Protein AF-T1A3Q5-F1 (afdb_monomer)

InterPro domains:
  IPR002491 ABC transporter periplasmic binding domain [PF01497] (3-92)
  IPR051030 Vitamin B12-binding component of ABC transporter [PTHR42860] (6-91)

Nearest PDB structures (foldseek):
  2q8q-assembly1_A  TM=8.414E-01  e=1.003E-02  Staphylococcus aureus subsp. aureus N315
  4m7o-assembly1_A  TM=8.044E-01  e=1.436E-01  Staphylococcus epidermidis ATCC 12228
  5y8b-assembly1_A  TM=8.088E-01  e=9.117E-02  Roseiflexus sp. RS-1
  2rg7-assembly1_C  TM=8.050E-01  e=7.763E-01  Shigella dysenteriae
  6mfl-assembly1_A  TM=6.585E-01  e=4.929E-01  Acinetobacter baumannii

Foldseek 3Di:
DPPDDDDDDDDQAPVSVLVVLQVVCVVVVNNVVSPVVSVVVVVVLVVLQVVLVPDPDAAADWAFPDDVVTDTQGRHSVVSSVSNRHDDPCPPD

Mean predicted aligned error: 3.49 Å

Radius of gyration: 16.8 Å; Cα contacts (8 Å, |Δi|>4): 91; chains: 1; bounding box: 37×27×52 Å

pLDDT: mean 95.26, std 4.85, range [68.31, 98.81]

Secondary structure (DSSP, 8-state):
------------SHHHHHHHHHHHHHHTT-HHHHHHHHHHHHHHHHHHHHHHHT-S---EE--EEETTTTEE--HHHHHHHHHTT-EES-TT-

Structure (mmCIF, N/CA/C/O backbone):
data_AF-T1A3Q5-F1
#
_entry.id   AF-T1A3Q5-F1
#
loop_
_atom_site.group_PDB
_atom_site.id
_atom_site.type_symbol
_atom_site.label_atom_id
_atom_site.label_alt_id
_atom_site.label_comp_id
_atom_site.label_asym_id
_atom_site.label_entity_id
_atom_site.label_seq_id
_atom_site.pdbx_PDB_ins_code
_atom_site.Cartn_x
_atom_site.Cartn_y
_atom_site.Cartn_z
_atom_site.occupancy
_atom_site.B_iso_or_equiv
_atom_site.auth_seq_id
_atom_site.auth_comp_id
_atom_site.auth_asym_id
_atom_site.auth_atom_id
_atom_site.pdbx_PDB_model_num
ATOM 1 N N . ARG A 1 1 ? 1.236 18.380 27.857 1.00 68.31 1 ARG A N 1
ATOM 2 C CA . ARG A 1 1 ? 0.536 17.158 27.376 1.00 68.31 1 ARG A CA 1
ATOM 3 C C . ARG A 1 1 ? -0.908 17.224 27.870 1.00 68.31 1 ARG A C 1
ATOM 5 O O . ARG A 1 1 ? -1.074 17.487 29.048 1.00 68.31 1 ARG A O 1
ATOM 12 N N . ALA A 1 2 ? -1.910 17.032 27.005 1.00 90.56 2 ALA A N 1
ATOM 13 C CA . ALA A 1 2 ? -3.334 17.240 27.327 1.00 90.56 2 ALA A CA 1
ATOM 14 C C . ALA A 1 2 ? -4.089 15.975 27.807 1.00 90.56 2 ALA A C 1
ATOM 16 O O . ALA A 1 2 ? -5.305 16.008 27.926 1.00 90.56 2 ALA A O 1
ATOM 17 N N . GLY A 1 3 ? -3.391 14.857 28.055 1.00 92.50 3 GLY A N 1
ATOM 18 C CA . GLY A 1 3 ? -4.019 13.606 28.517 1.00 92.50 3 GLY A CA 1
ATOM 19 C C . GLY A 1 3 ? -4.836 12.857 27.455 1.00 92.50 3 GLY A C 1
ATOM 20 O O . GLY A 1 3 ? -5.585 11.953 27.800 1.00 92.50 3 GLY A O 1
ATOM 21 N N . VAL A 1 4 ? -4.698 13.227 26.180 1.00 94.06 4 VAL A N 1
ATOM 22 C CA . VAL A 1 4 ? -5.411 12.596 25.062 1.00 94.06 4 VAL A CA 1
ATOM 23 C C . VAL A 1 4 ? -4.723 11.290 24.671 1.00 94.06 4 VAL A C 1
ATOM 25 O O . VAL A 1 4 ? -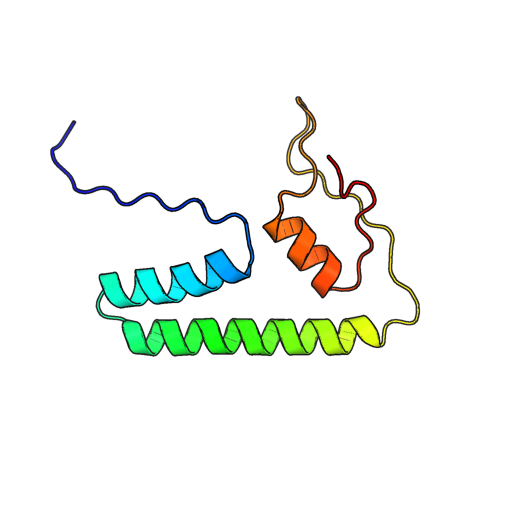3.493 11.236 24.590 1.00 94.06 4 VAL A O 1
ATOM 28 N N . GLU A 1 5 ? -5.518 10.252 24.421 1.00 91.75 5 GLU A N 1
ATOM 29 C CA . GLU A 1 5 ? -5.041 8.987 23.867 1.00 91.75 5 GLU A CA 1
ATOM 30 C C . GLU A 1 5 ? -4.546 9.188 22.428 1.00 91.75 5 GLU A C 1
ATOM 32 O O . GLU A 1 5 ? -5.217 9.808 21.605 1.00 91.75 5 GLU A O 1
ATOM 37 N N . VAL A 1 6 ? -3.357 8.666 22.121 1.00 92.25 6 VAL A N 1
ATOM 38 C CA . VAL A 1 6 ? -2.741 8.783 20.796 1.00 92.25 6 VAL A CA 1
ATOM 39 C C . VAL A 1 6 ? -2.316 7.403 20.323 1.00 92.25 6 VAL A C 1
ATOM 41 O O . VAL A 1 6 ? -1.510 6.739 20.973 1.00 92.25 6 VAL A O 1
ATOM 44 N N . TRP A 1 7 ? -2.820 7.012 19.157 1.00 91.06 7 TRP A N 1
ATOM 45 C CA . TRP A 1 7 ? -2.398 5.815 18.439 1.00 91.06 7 TRP A CA 1
ATOM 46 C C . TRP A 1 7 ? -1.520 6.217 17.256 1.00 91.06 7 TRP A C 1
ATOM 48 O O . TRP A 1 7 ? -1.922 7.034 16.430 1.00 91.06 7 TRP A O 1
ATOM 58 N N . ILE A 1 8 ? -0.316 5.648 17.180 1.00 92.50 8 ILE A N 1
ATOM 59 C CA . ILE A 1 8 ? 0.633 5.884 16.087 1.00 92.50 8 ILE A CA 1
ATOM 60 C C . ILE A 1 8 ? 0.852 4.568 15.352 1.00 92.50 8 ILE A C 1
ATOM 62 O O . ILE A 1 8 ? 1.145 3.541 15.962 1.00 92.50 8 ILE A O 1
ATOM 66 N N . SER A 1 9 ? 0.747 4.624 14.031 1.00 91.12 9 SER A N 1
ATOM 67 C CA . SER A 1 9 ? 0.980 3.508 13.124 1.00 91.12 9 SER A CA 1
ATOM 68 C C . SER A 1 9 ? 2.057 3.874 12.110 1.00 91.12 9 SER A C 1
ATOM 70 O O . SER A 1 9 ? 1.981 4.939 11.502 1.00 91.12 9 SER A O 1
ATOM 72 N N . ASN A 1 10 ? 3.034 2.992 11.898 1.00 93.12 10 ASN A N 1
ATOM 73 C CA . ASN A 1 10 ? 4.116 3.188 10.930 1.00 93.12 10 ASN A CA 1
ATOM 74 C C . ASN A 1 10 ? 4.347 1.899 10.130 1.00 93.12 10 ASN A C 1
ATOM 76 O O . ASN A 1 10 ? 5.317 1.171 10.345 1.00 93.12 10 ASN A O 1
ATOM 80 N N . HIS A 1 11 ? 3.390 1.570 9.265 1.00 93.75 11 HIS A N 1
ATOM 81 C CA . HIS A 1 11 ? 3.453 0.369 8.437 1.00 93.75 11 HIS A CA 1
ATOM 82 C C . HIS A 1 11 ? 4.474 0.550 7.318 1.00 93.75 11 HIS A C 1
ATOM 84 O O . HIS A 1 11 ? 4.543 1.605 6.693 1.00 93.75 11 HIS A O 1
ATOM 90 N N . ARG A 1 12 ? 5.278 -0.488 7.080 1.00 94.62 12 ARG A N 1
ATOM 91 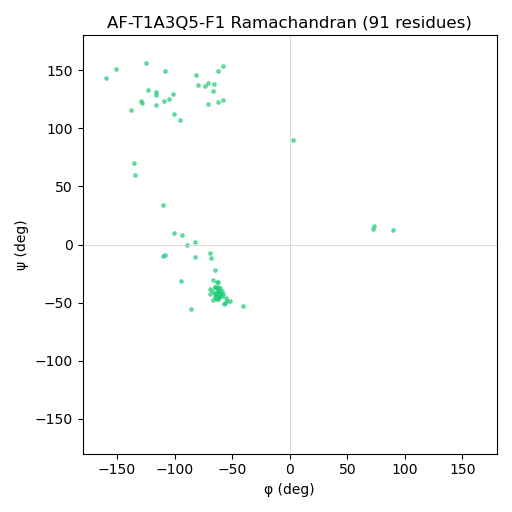C CA . ARG A 1 12 ? 6.373 -0.459 6.100 1.00 94.62 12 ARG A CA 1
ATOM 92 C C . ARG A 1 12 ? 6.118 -1.325 4.870 1.00 94.62 12 ARG A C 1
ATOM 94 O O . ARG A 1 12 ? 6.845 -1.190 3.902 1.00 94.62 12 ARG A O 1
ATOM 101 N N . SER A 1 13 ? 5.074 -2.151 4.884 1.00 97.31 13 SER A N 1
ATOM 102 C CA . SER A 1 13 ? 4.673 -3.005 3.764 1.00 97.31 13 SER A CA 1
ATOM 103 C C . SER A 1 13 ? 3.223 -2.752 3.369 1.00 97.31 13 SER A C 1
ATOM 105 O O . SER A 1 13 ? 2.402 -2.337 4.193 1.00 97.31 13 SER A O 1
ATOM 107 N N . VAL A 1 14 ? 2.888 -3.069 2.122 1.00 97.75 14 VAL A N 1
ATOM 108 C CA . VAL A 1 14 ? 1.522 -3.056 1.590 1.00 97.75 14 VAL A CA 1
ATOM 109 C C . VAL A 1 14 ? 0.618 -3.983 2.403 1.00 97.75 14 VAL A C 1
ATOM 111 O O . VAL A 1 14 ? -0.490 -3.595 2.768 1.00 97.75 14 VAL A O 1
ATOM 114 N N . ALA A 1 15 ? 1.103 -5.175 2.768 1.00 97.56 15 ALA A N 1
ATOM 115 C CA . ALA A 1 15 ? 0.372 -6.088 3.650 1.00 97.56 15 ALA A CA 1
ATOM 116 C C . ALA A 1 15 ? 0.071 -5.441 5.015 1.00 97.56 15 ALA A C 1
ATOM 118 O O . ALA A 1 15 ? -1.065 -5.473 5.485 1.00 97.56 15 ALA A O 1
ATOM 119 N N . GLY A 1 16 ? 1.057 -4.763 5.610 1.00 97.69 16 GLY A N 1
ATOM 120 C CA . GLY A 1 16 ? 0.873 -4.038 6.866 1.00 97.69 16 GLY A CA 1
ATOM 121 C C . GLY A 1 16 ? -0.142 -2.896 6.757 1.00 97.69 16 GLY A C 1
ATOM 122 O O . GLY A 1 16 ? -0.909 -2.678 7.691 1.00 97.69 16 GLY A O 1
ATOM 123 N N . ILE A 1 17 ? -0.188 -2.197 5.619 1.00 97.88 17 ILE A N 1
ATOM 124 C CA . ILE A 1 17 ? -1.190 -1.155 5.344 1.00 97.88 17 ILE A CA 1
ATOM 125 C C . ILE A 1 17 ? -2.599 -1.765 5.283 1.00 97.88 17 ILE A C 1
ATOM 127 O O . ILE A 1 17 ? -3.521 -1.233 5.903 1.00 97.88 17 ILE A O 1
ATOM 131 N N . LEU A 1 18 ? -2.776 -2.894 4.590 1.00 98.38 18 LEU A N 1
ATOM 132 C CA . LEU A 1 18 ? -4.062 -3.600 4.517 1.00 98.38 18 LEU A CA 1
ATOM 133 C C . LEU A 1 18 ? -4.540 -4.086 5.891 1.00 98.38 18 LEU A C 1
ATOM 135 O O . LEU A 1 18 ? -5.714 -3.931 6.239 1.00 98.38 18 LEU A O 1
ATOM 139 N N . ASP A 1 19 ? -3.636 -4.633 6.697 1.00 97.94 19 ASP A N 1
ATOM 140 C CA . ASP A 1 19 ? -3.949 -5.052 8.062 1.00 97.94 19 ASP A CA 1
ATOM 141 C C . ASP A 1 19 ? -4.314 -3.864 8.948 1.00 97.94 19 ASP A C 1
ATOM 143 O O . ASP A 1 19 ? -5.226 -3.952 9.778 1.00 97.94 19 ASP A O 1
ATOM 147 N N . TYR A 1 20 ? -3.659 -2.722 8.742 1.00 97.88 20 TYR A N 1
ATOM 148 C CA . TYR A 1 20 ? -3.989 -1.517 9.483 1.00 97.88 20 TYR A CA 1
ATOM 149 C C . TYR A 1 20 ? -5.339 -0.933 9.105 1.00 97.88 20 TYR A C 1
ATOM 151 O O . TYR A 1 20 ? -6.073 -0.512 9.993 1.00 97.88 20 TYR A O 1
ATOM 159 N N . ILE A 1 21 ? -5.716 -0.969 7.825 1.00 98.31 21 ILE A N 1
ATOM 160 C CA . ILE A 1 21 ? -7.066 -0.603 7.382 1.00 98.31 21 ILE A CA 1
ATOM 161 C C . ILE A 1 21 ? -8.109 -1.387 8.190 1.00 98.31 21 ILE A C 1
ATOM 163 O O . ILE A 1 21 ? -9.033 -0.797 8.752 1.00 98.31 21 ILE A O 1
ATOM 167 N N . ARG A 1 22 ? -7.934 -2.710 8.306 1.00 98.44 22 ARG A N 1
ATOM 168 C CA . ARG A 1 22 ? -8.839 -3.581 9.075 1.00 98.44 22 ARG A CA 1
ATOM 169 C C . ARG A 1 22 ? -8.831 -3.237 10.563 1.00 98.44 22 ARG A C 1
ATOM 171 O O . ARG A 1 22 ? -9.896 -3.118 11.168 1.00 98.44 22 ARG A O 1
ATOM 178 N N . ARG A 1 23 ? -7.644 -3.047 11.149 1.00 97.38 23 ARG A N 1
ATOM 179 C CA . ARG A 1 23 ? -7.480 -2.702 12.569 1.00 97.38 23 ARG A CA 1
ATOM 180 C C . ARG A 1 23 ? -8.120 -1.359 12.906 1.00 97.38 23 ARG A C 1
ATOM 182 O O . ARG A 1 23 ? -8.861 -1.281 13.880 1.00 97.38 23 ARG A O 1
ATOM 189 N N . LEU A 1 24 ? -7.873 -0.328 12.102 1.00 97.56 24 LEU A N 1
ATOM 190 C CA . LEU A 1 24 ? -8.469 0.991 12.279 1.00 97.56 24 LEU A CA 1
ATOM 191 C C . LEU A 1 24 ? -9.994 0.911 12.184 1.00 97.56 24 LEU A C 1
ATOM 193 O O . LEU A 1 24 ? -10.682 1.450 13.044 1.00 97.56 24 LEU A O 1
ATOM 197 N N . GLY A 1 25 ? -10.520 0.171 11.203 1.00 98.25 25 GLY A N 1
ATOM 198 C CA . GLY A 1 25 ? -11.953 -0.090 11.087 1.00 98.25 25 GLY A CA 1
ATOM 199 C C . GLY A 1 25 ? -12.555 -0.706 12.345 1.00 98.25 25 GLY A C 1
ATOM 200 O O . GLY A 1 25 ? -13.582 -0.235 12.825 1.00 98.25 25 GLY A O 1
ATOM 201 N N . ALA A 1 26 ? -11.903 -1.720 12.917 1.00 97.81 26 ALA A N 1
ATOM 202 C CA . ALA A 1 26 ? -12.351 -2.332 14.165 1.00 97.81 26 ALA A CA 1
ATOM 203 C C . ALA A 1 26 ? -12.349 -1.336 15.340 1.00 97.81 26 ALA A C 1
ATOM 205 O O . ALA A 1 26 ? -13.313 -1.300 16.101 1.00 97.81 26 ALA A O 1
ATOM 206 N N . LEU A 1 27 ? -11.314 -0.495 15.454 1.00 96.50 27 LEU A N 1
ATOM 207 C CA . LEU A 1 27 ? -11.199 0.513 16.517 1.00 96.50 27 LEU A CA 1
ATOM 208 C C . LEU A 1 27 ? -12.314 1.565 16.470 1.00 96.50 27 LEU A C 1
ATOM 210 O O . LEU A 1 27 ? -12.735 2.050 17.515 1.00 96.50 27 LEU A O 1
ATOM 214 N N . VAL A 1 28 ? -12.811 1.901 15.277 1.00 96.94 28 VAL A N 1
ATOM 215 C CA . VAL A 1 28 ? -13.859 2.922 15.091 1.00 96.94 28 VAL A CA 1
ATOM 216 C C . VAL A 1 28 ? -15.263 2.333 14.896 1.00 96.94 28 VAL A C 1
ATOM 218 O O . VAL A 1 28 ? -16.185 3.056 14.529 1.00 96.94 28 VAL A O 1
ATOM 221 N N . GLY A 1 29 ? -15.445 1.024 15.109 1.00 98.25 29 GLY A N 1
ATOM 222 C CA . GLY A 1 29 ? -16.743 0.352 14.947 1.00 98.25 29 GLY A CA 1
ATOM 223 C C . GLY A 1 29 ? -17.193 0.153 13.491 1.00 98.25 29 GLY A C 1
ATOM 224 O O . GLY A 1 29 ? -18.355 -0.151 13.242 1.00 98.25 29 GLY A O 1
ATOM 225 N N . ALA A 1 30 ? -16.284 0.290 12.524 1.00 98.62 30 ALA A N 1
ATOM 226 C CA . ALA A 1 30 ? -16.519 0.142 11.085 1.00 98.62 30 ALA A CA 1
ATOM 227 C C . ALA A 1 30 ? -15.861 -1.128 10.499 1.00 98.62 30 ALA A C 1
ATOM 229 O O . ALA A 1 30 ? -15.384 -1.125 9.361 1.00 98.62 30 ALA A O 1
ATOM 230 N N . GLY A 1 31 ? -15.807 -2.214 11.277 1.00 98.62 31 GLY A N 1
ATOM 231 C CA . GLY A 1 31 ? -15.074 -3.441 10.933 1.00 98.62 31 GLY A CA 1
ATOM 232 C C . GLY A 1 31 ? -15.455 -4.044 9.575 1.00 98.62 31 GLY A C 1
ATOM 233 O O . GLY A 1 31 ? -14.575 -4.293 8.752 1.00 98.62 31 GLY A O 1
ATOM 234 N N . ASP A 1 32 ? -16.751 -4.207 9.298 1.00 98.62 32 ASP A N 1
ATOM 235 C CA . ASP A 1 32 ? -17.228 -4.803 8.040 1.00 98.62 32 ASP A CA 1
ATOM 236 C C . ASP A 1 32 ? -16.885 -3.945 6.817 1.00 98.62 32 ASP A C 1
ATOM 238 O O . ASP A 1 32 ? -16.425 -4.457 5.791 1.00 98.62 32 ASP A O 1
ATOM 242 N N . ALA A 1 33 ? -17.055 -2.625 6.937 1.00 98.69 33 ALA A N 1
ATOM 243 C CA . ALA A 1 33 ? -16.717 -1.677 5.881 1.00 98.69 33 ALA A CA 1
ATOM 2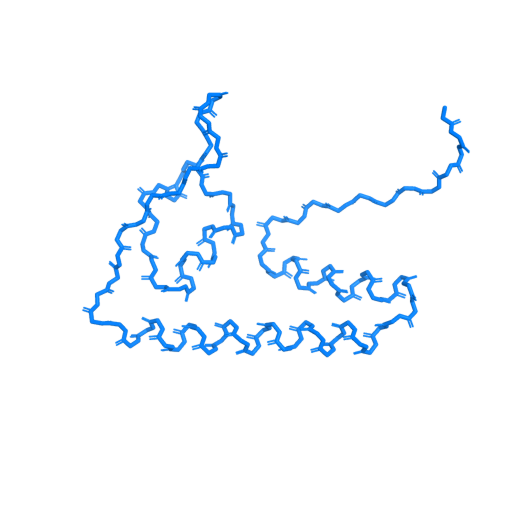44 C C . ALA A 1 33 ? -15.208 -1.683 5.591 1.00 98.69 33 ALA A C 1
ATOM 246 O O . ALA A 1 33 ? -14.800 -1.722 4.429 1.00 98.69 33 ALA A O 1
ATOM 247 N N . ALA A 1 34 ? -14.376 -1.718 6.634 1.00 98.81 34 ALA A N 1
ATOM 248 C CA . ALA A 1 34 ? -12.927 -1.795 6.490 1.00 98.81 34 ALA A CA 1
ATOM 249 C C . ALA A 1 34 ? -12.465 -3.134 5.901 1.00 98.81 34 ALA A C 1
ATOM 251 O O . ALA A 1 34 ? -11.592 -3.151 5.034 1.00 98.81 34 ALA A O 1
ATOM 252 N N . ALA A 1 35 ? -13.074 -4.252 6.303 1.00 98.75 35 ALA A N 1
ATOM 253 C CA . ALA A 1 35 ? -12.785 -5.561 5.728 1.00 98.75 35 ALA A CA 1
ATOM 254 C C . ALA A 1 35 ? -13.142 -5.613 4.235 1.00 98.75 35 ALA A C 1
ATOM 256 O O . ALA A 1 35 ? -12.363 -6.131 3.432 1.00 98.75 35 ALA A O 1
ATOM 257 N N . LEU A 1 36 ? -14.288 -5.044 3.843 1.00 98.75 36 LEU A N 1
ATOM 258 C CA . LEU A 1 36 ? -14.670 -4.915 2.437 1.00 98.75 36 LEU A CA 1
ATOM 259 C C . LEU A 1 36 ? -13.689 -4.025 1.664 1.00 98.75 36 LEU A C 1
ATOM 261 O O . LEU A 1 36 ? -13.295 -4.378 0.553 1.00 98.75 36 LEU A O 1
ATOM 265 N N . TYR A 1 37 ? -13.284 -2.893 2.241 1.00 98.75 37 TYR A N 1
ATOM 266 C CA . TYR A 1 37 ? -12.336 -1.979 1.610 1.00 98.75 37 TYR A CA 1
ATOM 267 C C . TYR A 1 37 ? -10.962 -2.629 1.401 1.00 98.75 37 TYR A C 1
ATOM 269 O O . TYR A 1 37 ? -10.440 -2.597 0.287 1.00 98.75 37 TYR A O 1
A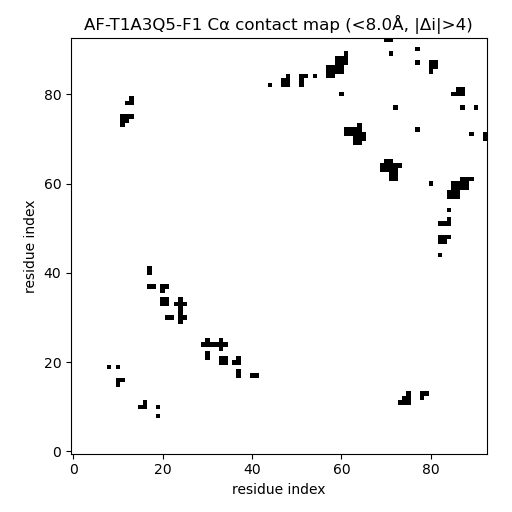TOM 277 N N . ALA A 1 38 ? -10.423 -3.308 2.418 1.00 98.75 38 ALA A N 1
ATOM 278 C CA . ALA A 1 38 ? -9.162 -4.037 2.312 1.00 98.75 38 ALA A CA 1
ATOM 279 C C . ALA A 1 38 ? -9.225 -5.142 1.243 1.00 98.75 38 ALA A C 1
ATOM 281 O O . ALA A 1 38 ? -8.333 -5.222 0.404 1.00 98.75 38 ALA A O 1
ATOM 282 N N . ARG A 1 39 ? -10.320 -5.920 1.186 1.00 98.75 39 ARG A N 1
ATOM 283 C CA . ARG A 1 39 ? -10.513 -6.934 0.130 1.00 98.75 39 ARG A CA 1
ATOM 284 C C . ARG A 1 39 ? -10.553 -6.328 -1.271 1.00 98.75 39 ARG A C 1
ATOM 286 O O . ARG A 1 39 ? -9.972 -6.883 -2.198 1.00 98.75 39 ARG A O 1
ATOM 293 N N . ARG A 1 40 ? -11.229 -5.187 -1.444 1.00 98.69 40 ARG A N 1
ATOM 294 C CA . ARG A 1 40 ? -11.263 -4.477 -2.734 1.00 98.69 40 ARG A CA 1
ATOM 295 C C . ARG A 1 40 ? -9.870 -4.012 -3.153 1.00 98.69 40 ARG A C 1
ATOM 297 O O . ARG A 1 40 ? -9.534 -4.135 -4.326 1.00 98.69 40 ARG A O 1
ATOM 304 N N . ALA A 1 41 ? -9.077 -3.502 -2.212 1.00 98.25 41 ALA A N 1
ATOM 305 C CA . ALA A 1 41 ? -7.697 -3.110 -2.471 1.00 98.25 41 ALA A CA 1
ATOM 306 C C . ALA A 1 41 ? -6.831 -4.320 -2.864 1.00 98.25 41 ALA A C 1
ATOM 308 O O . ALA A 1 41 ? -6.120 -4.250 -3.861 1.00 98.25 41 ALA A O 1
ATOM 309 N N . GLU A 1 42 ? -6.951 -5.447 -2.156 1.00 98.38 42 GLU A N 1
ATOM 310 C CA . GLU A 1 42 ? -6.274 -6.708 -2.504 1.00 98.38 42 GLU A CA 1
ATOM 311 C C . GLU A 1 42 ? -6.632 -7.170 -3.918 1.00 98.38 42 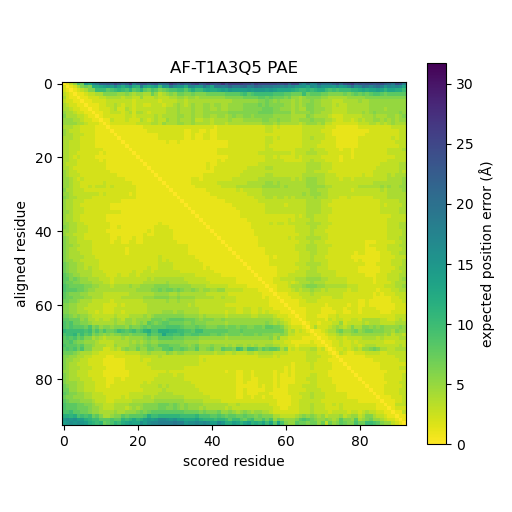GLU A C 1
ATOM 313 O O . GLU A 1 42 ? -5.744 -7.352 -4.745 1.00 98.38 42 GLU A O 1
ATOM 318 N N . THR A 1 43 ? -7.929 -7.245 -4.234 1.00 98.50 43 THR A N 1
ATOM 319 C CA . THR A 1 43 ? -8.406 -7.641 -5.570 1.00 98.50 43 THR A CA 1
ATOM 320 C C . THR A 1 43 ? -7.882 -6.708 -6.662 1.00 98.50 43 THR A C 1
ATOM 322 O O . THR A 1 43 ? -7.510 -7.160 -7.743 1.00 98.50 43 THR A O 1
ATOM 325 N N . HIS A 1 44 ? -7.833 -5.400 -6.399 1.00 98.06 44 HIS A N 1
ATOM 326 C CA . HIS A 1 44 ? -7.280 -4.444 -7.351 1.00 98.06 44 HIS A CA 1
ATOM 327 C C . HIS A 1 44 ? -5.784 -4.677 -7.586 1.00 98.06 44 HIS A C 1
ATOM 329 O O . HIS A 1 44 ? -5.347 -4.709 -8.733 1.00 98.06 44 HIS A O 1
ATOM 335 N N . MET A 1 45 ? -5.005 -4.889 -6.526 1.00 97.50 45 MET A N 1
ATOM 336 C CA . MET A 1 45 ? -3.574 -5.168 -6.654 1.00 97.50 45 MET A CA 1
ATOM 337 C C . MET A 1 45 ? -3.302 -6.495 -7.362 1.00 97.50 45 MET A C 1
ATOM 339 O O . MET A 1 45 ? -2.363 -6.576 -8.150 1.00 97.50 45 MET A O 1
ATOM 343 N N . ASP A 1 46 ? -4.129 -7.515 -7.134 1.00 98.00 46 ASP A N 1
ATOM 344 C CA . ASP A 1 46 ? -4.057 -8.778 -7.870 1.00 98.00 46 ASP A CA 1
ATOM 345 C C . ASP A 1 46 ? -4.299 -8.551 -9.367 1.00 98.00 46 ASP A C 1
ATOM 347 O O . ASP A 1 46 ? -3.521 -9.022 -10.196 1.00 98.00 46 ASP A O 1
ATOM 351 N N . ALA A 1 47 ? -5.319 -7.762 -9.722 1.00 98.50 47 ALA A N 1
ATOM 352 C CA . ALA A 1 47 ? -5.599 -7.405 -11.111 1.00 98.50 47 ALA A CA 1
ATOM 353 C C . ALA A 1 47 ? -4.443 -6.621 -11.758 1.00 98.50 47 ALA A C 1
ATOM 355 O O . ALA A 1 47 ? -4.081 -6.900 -12.902 1.00 98.50 47 ALA A O 1
ATOM 356 N N . VAL A 1 48 ? -3.827 -5.685 -11.025 1.00 98.31 48 VAL A N 1
ATOM 357 C CA . VAL A 1 48 ? -2.635 -4.955 -11.485 1.00 98.31 48 VAL A CA 1
ATOM 358 C C . VAL A 1 48 ? -1.470 -5.913 -11.716 1.00 98.31 48 VAL A C 1
ATOM 360 O O . VAL A 1 48 ? -0.854 -5.844 -12.773 1.00 98.31 48 VAL A O 1
ATOM 363 N N . ARG A 1 49 ? -1.204 -6.852 -10.797 1.00 97.94 49 ARG A N 1
ATOM 364 C CA . ARG A 1 49 ? -0.130 -7.847 -10.960 1.00 97.94 49 ARG A CA 1
ATOM 365 C C . ARG A 1 49 ? -0.351 -8.747 -12.175 1.00 97.94 49 ARG A C 1
ATOM 367 O O . ARG A 1 49 ? 0.593 -9.008 -12.915 1.00 97.94 49 ARG A O 1
ATOM 374 N N . VAL A 1 50 ? -1.590 -9.179 -12.417 1.00 98.31 50 VAL A N 1
ATOM 375 C CA . VAL A 1 50 ? -1.949 -9.962 -13.612 1.00 98.31 50 VAL A CA 1
ATOM 376 C C . VAL A 1 50 ? -1.712 -9.155 -14.890 1.00 98.31 50 VAL A C 1
ATOM 378 O O . VAL A 1 50 ? -1.102 -9.663 -15.827 1.00 98.31 50 VAL A O 1
ATOM 381 N N . ALA A 1 51 ? -2.151 -7.895 -14.928 1.00 98.31 51 ALA A N 1
ATOM 382 C CA . ALA A 1 51 ? -1.934 -7.024 -16.080 1.00 98.31 51 ALA A CA 1
ATOM 383 C C . ALA A 1 51 ? -0.441 -6.725 -16.307 1.00 98.31 51 ALA A C 1
ATOM 385 O O . ALA A 1 51 ? 0.036 -6.775 -17.440 1.00 98.31 51 ALA A O 1
ATOM 386 N N . ALA A 1 52 ? 0.306 -6.470 -15.233 1.00 98.19 52 ALA A N 1
ATOM 387 C CA . ALA A 1 52 ? 1.736 -6.192 -15.261 1.00 98.19 52 ALA A CA 1
ATOM 388 C C . ALA A 1 52 ? 2.557 -7.383 -15.779 1.00 98.19 52 ALA A C 1
ATOM 390 O O . ALA A 1 52 ? 3.508 -7.192 -16.533 1.00 98.19 52 ALA A O 1
ATOM 391 N N . ALA A 1 53 ? 2.170 -8.614 -15.433 1.00 97.12 53 ALA A N 1
ATOM 392 C CA . ALA A 1 53 ? 2.819 -9.827 -15.933 1.00 97.12 53 ALA A CA 1
ATOM 393 C C . ALA A 1 53 ? 2.665 -10.019 -17.454 1.00 97.12 53 ALA A C 1
ATOM 395 O O . ALA A 1 53 ? 3.457 -10.731 -18.065 1.00 97.12 53 ALA A O 1
ATOM 396 N N . ALA A 1 54 ? 1.657 -9.391 -18.070 1.00 97.62 54 ALA A N 1
ATOM 397 C CA . ALA A 1 54 ? 1.430 -9.431 -19.513 1.00 97.62 54 ALA A CA 1
ATOM 398 C C . ALA A 1 54 ? 2.170 -8.318 -20.280 1.00 97.62 54 ALA A C 1
ATOM 400 O O . ALA A 1 54 ? 2.049 -8.234 -21.505 1.00 97.62 54 ALA A O 1
ATOM 401 N N . LEU A 1 55 ? 2.914 -7.443 -19.591 1.00 97.50 55 LEU A N 1
ATOM 402 C CA . LEU A 1 55 ? 3.660 -6.375 -20.247 1.00 97.50 55 LEU A CA 1
ATOM 403 C C . LEU A 1 55 ? 4.777 -6.962 -21.126 1.00 97.50 55 LEU A C 1
ATOM 405 O O . LEU A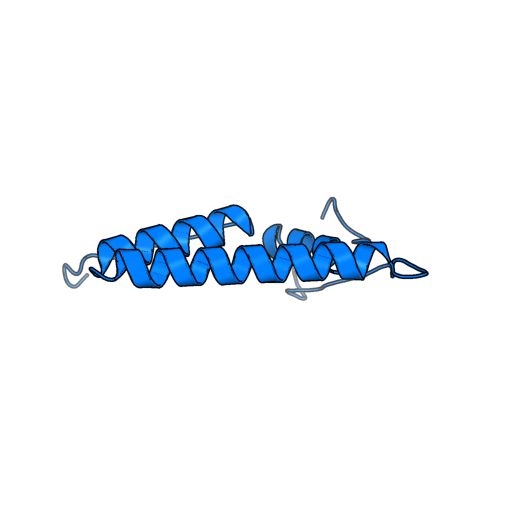 1 55 ? 5.501 -7.856 -20.695 1.00 97.50 55 LEU A O 1
ATOM 409 N N . PRO A 1 56 ? 5.000 -6.423 -22.339 1.00 97.44 56 PRO A N 1
ATOM 410 C CA . PRO A 1 56 ? 6.083 -6.886 -23.208 1.00 97.44 56 PRO A CA 1
ATOM 411 C C . PRO A 1 56 ? 7.477 -6.540 -22.658 1.00 97.44 56 PRO A C 1
ATOM 413 O O . PRO A 1 56 ? 8.492 -6.974 -23.207 1.00 97.44 56 PRO A O 1
ATOM 416 N N . ARG A 1 57 ? 7.544 -5.689 -21.627 1.00 97.00 57 ARG A N 1
ATOM 417 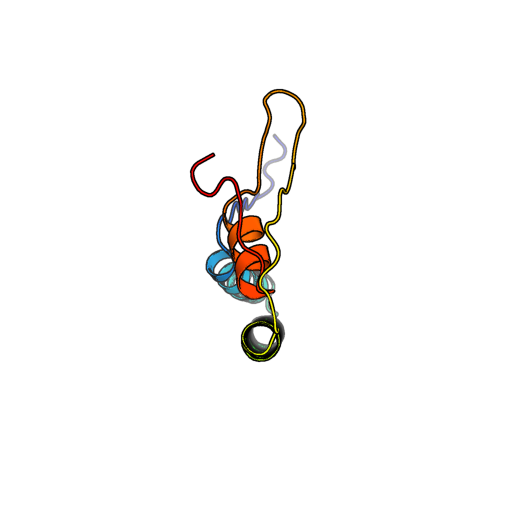C CA . ARG A 1 57 ? 8.783 -5.208 -21.026 1.00 97.00 57 ARG A CA 1
ATOM 418 C C . ARG A 1 57 ? 8.527 -4.680 -19.617 1.00 97.00 57 ARG A C 1
ATOM 420 O O . ARG A 1 57 ? 7.519 -4.016 -19.390 1.00 97.00 57 ARG A O 1
ATOM 427 N N . HIS A 1 58 ? 9.485 -4.910 -18.728 1.00 97.25 58 HIS A N 1
ATOM 428 C CA . HIS A 1 58 ? 9.488 -4.388 -17.365 1.00 97.25 58 HIS A CA 1
ATOM 429 C C . HIS A 1 58 ? 10.416 -3.165 -17.302 1.00 97.25 58 HIS A C 1
ATOM 431 O O . HIS A 1 58 ? 11.612 -3.299 -17.569 1.00 97.25 58 HIS A O 1
ATOM 437 N N . PRO A 1 59 ? 9.896 -1.942 -17.079 1.00 96.81 59 PRO A N 1
ATOM 438 C CA . PRO A 1 59 ? 10.732 -0.751 -17.052 1.00 96.81 59 PRO A CA 1
ATOM 439 C C . PRO A 1 59 ? 11.609 -0.735 -15.801 1.00 96.81 59 PRO A C 1
ATOM 441 O O . PRO A 1 59 ? 11.138 -1.011 -14.703 1.00 96.81 59 PRO A O 1
ATOM 444 N N . ARG A 1 60 ? 12.866 -0.326 -15.967 1.00 97.44 60 ARG A N 1
ATOM 445 C CA . ARG A 1 60 ? 13.750 0.038 -14.857 1.00 97.44 60 ARG A CA 1
ATOM 446 C C . ARG A 1 60 ? 13.274 1.363 -14.260 1.00 97.44 60 ARG A C 1
ATOM 448 O O . ARG A 1 60 ? 13.209 2.355 -14.986 1.00 97.44 60 ARG A O 1
ATOM 455 N N . VAL A 1 61 ? 12.926 1.378 -12.977 1.00 97.38 61 VAL A N 1
ATOM 456 C CA . VAL A 1 61 ? 12.335 2.529 -12.281 1.00 97.38 61 VAL A CA 1
ATOM 457 C C . VAL A 1 61 ? 13.272 3.028 -11.189 1.00 97.38 61 VAL A C 1
ATOM 459 O O . VAL A 1 61 ? 13.706 2.261 -10.336 1.00 97.38 61 VAL A O 1
ATOM 462 N N . TYR A 1 62 ? 13.532 4.333 -11.214 1.00 95.69 62 TYR A N 1
ATOM 463 C CA . TYR A 1 62 ? 14.090 5.097 -10.105 1.00 95.69 62 TYR A CA 1
ATOM 464 C C . TYR A 1 62 ? 12.954 5.867 -9.428 1.00 95.69 62 TYR A C 1
ATOM 466 O O . TYR A 1 62 ? 12.186 6.543 -10.117 1.00 95.69 62 TYR A O 1
ATOM 474 N N . PHE A 1 63 ? 12.844 5.764 -8.105 1.00 95.38 63 PHE A N 1
ATOM 475 C CA . PHE A 1 63 ? 11.903 6.547 -7.309 1.00 95.38 63 PHE A CA 1
ATOM 476 C C . PHE A 1 63 ? 12.652 7.215 -6.160 1.00 95.38 63 PHE A C 1
ATOM 478 O O . PHE A 1 63 ? 13.246 6.532 -5.327 1.00 95.38 63 PHE A O 1
ATOM 485 N N . GLU A 1 64 ? 12.578 8.540 -6.118 1.00 94.75 64 GLU A N 1
ATOM 486 C CA . GLU A 1 64 ? 13.191 9.393 -5.104 1.00 94.75 64 GLU A CA 1
ATOM 487 C C . GLU A 1 64 ? 12.093 9.984 -4.221 1.00 94.75 64 GLU A C 1
ATOM 489 O O . GLU A 1 64 ? 11.154 10.608 -4.717 1.00 94.75 64 GLU A O 1
ATOM 494 N N . GLU A 1 65 ? 12.193 9.753 -2.917 1.00 92.69 65 GLU A N 1
ATOM 495 C CA . GLU A 1 65 ? 11.287 10.311 -1.912 1.00 92.69 65 GLU A CA 1
ATOM 496 C C . GLU A 1 65 ? 11.842 11.607 -1.309 1.00 92.69 65 GLU A C 1
ATOM 498 O O . GLU A 1 65 ? 11.070 12.489 -0.930 1.00 92.69 65 GLU A O 1
ATOM 503 N N . TRP A 1 66 ? 13.170 11.724 -1.222 1.00 94.25 66 TRP A N 1
ATOM 504 C CA . TRP A 1 66 ? 13.856 12.866 -0.626 1.00 94.25 66 TRP A CA 1
ATOM 505 C C . TRP A 1 66 ? 15.237 13.088 -1.251 1.00 94.25 66 TRP A C 1
ATOM 507 O O . TRP A 1 66 ? 15.873 12.123 -1.677 1.00 94.25 66 TRP A O 1
ATOM 517 N N . ASP A 1 67 ? 15.700 14.339 -1.258 1.00 90.00 67 ASP A N 1
ATOM 518 C CA . ASP A 1 67 ? 16.926 1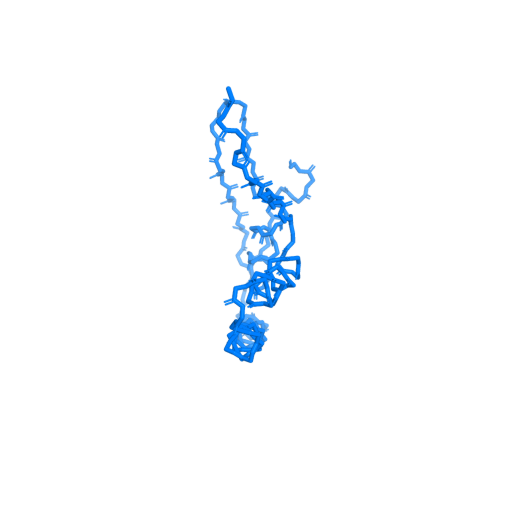4.774 -1.934 1.00 90.00 67 ASP A CA 1
ATOM 519 C C . ASP A 1 67 ? 18.202 14.602 -1.084 1.00 90.00 67 ASP A C 1
ATOM 521 O O . ASP A 1 67 ? 19.140 13.947 -1.524 1.00 90.00 67 ASP A O 1
ATOM 525 N N . GLU A 1 68 ? 18.267 15.158 0.133 1.00 93.62 68 GLU A N 1
ATOM 526 C CA . GLU A 1 68 ? 19.448 15.130 1.010 1.00 93.62 68 GLU A CA 1
ATOM 527 C C . GLU A 1 68 ? 19.062 14.850 2.486 1.00 93.62 68 GLU A C 1
ATOM 529 O O . GLU A 1 68 ? 18.384 15.670 3.120 1.00 93.62 68 GLU A O 1
ATOM 534 N N . PRO A 1 69 ? 19.501 13.716 3.075 1.00 89.81 69 PRO A N 1
ATOM 535 C CA . PRO A 1 69 ? 20.141 12.592 2.387 1.00 89.81 69 PRO A CA 1
ATOM 536 C C . PRO A 1 69 ? 19.182 11.974 1.364 1.00 89.81 69 PRO A C 1
ATOM 538 O O . PRO A 1 69 ? 17.970 11.979 1.583 1.00 89.81 69 PRO A O 1
ATOM 541 N N . ILE A 1 70 ? 19.723 11.423 0.275 1.00 90.81 70 ILE A N 1
ATOM 542 C CA . ILE A 1 70 ? 18.906 10.750 -0.742 1.00 90.81 70 ILE A CA 1
ATOM 543 C C . ILE A 1 70 ? 18.121 9.617 -0.073 1.00 90.81 70 ILE A C 1
ATOM 545 O O . ILE A 1 70 ? 18.710 8.729 0.549 1.00 90.81 70 ILE A O 1
ATOM 549 N N . ILE A 1 71 ? 16.797 9.637 -0.228 1.00 91.81 71 ILE A N 1
ATOM 550 C CA . ILE A 1 71 ? 15.914 8.531 0.152 1.00 91.81 71 ILE A CA 1
ATOM 551 C C . ILE A 1 71 ? 15.273 8.005 -1.121 1.00 91.81 71 ILE A C 1
ATOM 553 O O . ILE A 1 71 ? 14.551 8.731 -1.806 1.00 91.81 71 ILE A O 1
ATOM 557 N N . VAL A 1 72 ? 15.512 6.732 -1.418 1.00 92.12 72 VAL A N 1
ATOM 558 C CA . VAL A 1 72 ? 14.875 6.027 -2.531 1.00 92.12 72 VAL A CA 1
ATOM 559 C C . VAL A 1 72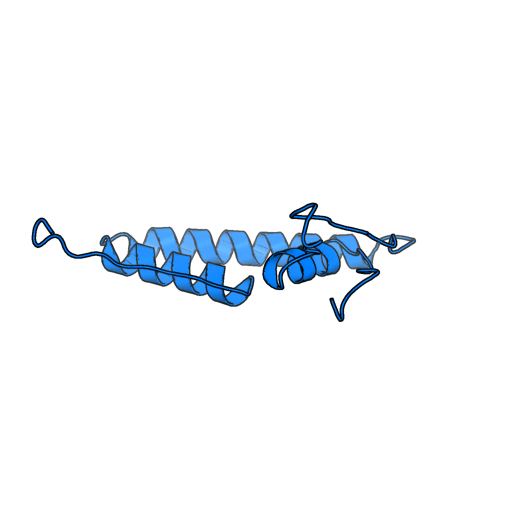 ? 13.859 5.022 -2.010 1.00 92.12 72 VAL A C 1
ATOM 561 O O . VAL A 1 72 ? 13.984 4.525 -0.896 1.00 92.12 72 VAL A O 1
ATOM 564 N N . ALA A 1 73 ? 12.814 4.809 -2.810 1.00 88.81 73 ALA A N 1
ATOM 565 C CA . ALA A 1 73 ? 11.684 3.899 -2.600 1.00 88.81 73 ALA A CA 1
ATOM 566 C C . ALA A 1 73 ? 11.654 3.119 -1.263 1.00 88.81 73 ALA A C 1
ATOM 568 O O . ALA A 1 73 ? 12.081 1.966 -1.191 1.00 88.81 73 ALA A O 1
ATOM 569 N N . ILE A 1 74 ? 11.025 3.671 -0.217 1.00 92.00 74 ILE A N 1
ATOM 570 C CA . ILE A 1 74 ? 10.771 2.888 1.004 1.00 92.00 74 ILE A CA 1
ATOM 571 C C . ILE A 1 74 ? 9.944 1.630 0.697 1.00 92.00 74 ILE A C 1
ATOM 573 O O . ILE A 1 74 ? 9.151 1.604 -0.243 1.00 92.00 74 ILE A O 1
ATOM 577 N N . GLN A 1 75 ? 10.092 0.586 1.518 1.00 94.31 75 GLN A N 1
ATOM 578 C CA . GLN A 1 75 ? 9.613 -0.774 1.224 1.00 94.31 75 GLN A CA 1
ATOM 579 C C . GLN A 1 75 ? 8.226 -0.858 0.553 1.00 94.31 75 GLN A C 1
ATOM 581 O O . GLN A 1 75 ? 8.101 -1.506 -0.485 1.00 94.31 75 GLN A O 1
ATOM 586 N N . TRP A 1 76 ? 7.181 -0.234 1.107 1.00 95.38 76 TRP A N 1
ATOM 587 C CA . TRP A 1 76 ? 5.835 -0.335 0.527 1.00 95.38 76 TRP A CA 1
ATOM 588 C C . TRP A 1 76 ? 5.730 0.340 -0.850 1.00 95.38 76 TRP A C 1
ATOM 590 O O . TRP A 1 76 ? 4.980 -0.142 -1.695 1.00 95.38 76 TRP A O 1
ATOM 600 N N . VAL A 1 77 ? 6.503 1.399 -1.118 1.00 95.38 77 VAL A N 1
ATOM 601 C CA . VAL A 1 77 ? 6.609 2.011 -2.452 1.00 95.38 77 VAL A CA 1
ATOM 602 C C . VAL A 1 77 ? 7.280 1.032 -3.411 1.00 95.38 77 VAL A C 1
ATOM 604 O O . VAL A 1 77 ? 6.738 0.758 -4.481 1.00 95.38 77 VAL A O 1
ATOM 607 N N . ALA A 1 78 ? 8.397 0.425 -3.005 1.00 95.25 78 ALA A N 1
ATOM 608 C CA . ALA A 1 78 ? 9.094 -0.575 -3.810 1.00 95.25 78 ALA A CA 1
ATOM 609 C C . ALA A 1 78 ? 8.205 -1.803 -4.116 1.00 95.25 78 ALA A C 1
ATOM 611 O O . ALA A 1 78 ? 8.218 -2.343 -5.223 1.00 95.25 78 ALA A O 1
ATOM 612 N N . GLU A 1 79 ? 7.368 -2.231 -3.164 1.00 96.50 79 GLU A N 1
ATOM 613 C CA . GLU A 1 79 ? 6.362 -3.284 -3.367 1.00 96.50 79 GLU A CA 1
ATOM 614 C C . GLU A 1 79 ? 5.307 -2.901 -4.419 1.00 96.50 79 GLU A C 1
ATOM 616 O O . GLU A 1 79 ? 4.919 -3.748 -5.234 1.00 96.50 79 GLU A O 1
ATOM 621 N N . LEU A 1 80 ? 4.862 -1.640 -4.443 1.00 96.50 80 LEU A N 1
ATOM 622 C CA . LEU A 1 80 ? 3.927 -1.140 -5.454 1.00 96.50 80 LEU A CA 1
ATOM 623 C C . LEU A 1 80 ? 4.575 -1.042 -6.839 1.00 96.50 80 LEU A C 1
ATOM 625 O O . LEU A 1 80 ? 3.961 -1.478 -7.814 1.00 96.50 80 LEU A O 1
ATOM 629 N N . LEU A 1 81 ? 5.816 -0.548 -6.928 1.00 96.44 81 LEU A N 1
ATOM 630 C CA . LEU A 1 81 ? 6.574 -0.494 -8.184 1.00 96.44 81 LEU A CA 1
ATOM 631 C C . LEU A 1 81 ? 6.689 -1.884 -8.815 1.00 96.44 81 LEU A C 1
ATOM 633 O O . LEU A 1 81 ? 6.317 -2.072 -9.976 1.00 96.44 81 LEU A O 1
ATOM 637 N N . ARG A 1 82 ? 7.114 -2.879 -8.025 1.00 95.69 82 ARG A N 1
ATOM 638 C CA . ARG A 1 82 ? 7.205 -4.274 -8.478 1.00 95.69 82 ARG A CA 1
ATOM 639 C C . ARG A 1 82 ? 5.845 -4.842 -8.870 1.00 95.69 82 ARG A C 1
ATOM 641 O O . ARG A 1 82 ? 5.735 -5.515 -9.890 1.00 95.69 82 ARG A O 1
ATOM 648 N N . SER A 1 83 ? 4.794 -4.546 -8.100 1.00 96.50 83 SER A N 1
ATOM 649 C CA . SER A 1 83 ? 3.435 -5.016 -8.407 1.00 96.50 83 SER A CA 1
ATOM 650 C C . SER A 1 83 ? 2.908 -4.469 -9.738 1.00 96.50 83 SER A C 1
ATOM 652 O O . SER A 1 83 ? 2.173 -5.168 -10.430 1.00 96.50 83 SER A O 1
ATOM 654 N N . ALA A 1 84 ? 3.308 -3.252 -10.113 1.00 97.12 84 ALA A N 1
ATOM 655 C CA . ALA A 1 84 ? 2.977 -2.629 -11.393 1.00 97.12 84 ALA A CA 1
ATOM 656 C C . ALA A 1 84 ? 3.894 -3.069 -12.555 1.00 97.12 84 ALA A C 1
ATOM 658 O O . ALA A 1 84 ? 3.725 -2.597 -13.678 1.00 97.12 84 ALA A O 1
ATOM 659 N N . GLY A 1 85 ? 4.843 -3.979 -12.307 1.00 97.50 85 GLY A N 1
ATOM 660 C CA . GLY A 1 85 ? 5.747 -4.526 -13.319 1.00 97.50 85 GLY A CA 1
ATOM 661 C C . GLY A 1 85 ? 7.039 -3.739 -13.513 1.00 97.50 85 GLY A C 1
ATOM 662 O O . GLY A 1 85 ? 7.727 -3.985 -14.501 1.00 97.50 85 GLY A O 1
ATOM 663 N N . GLY A 1 86 ? 7.367 -2.810 -12.612 1.00 97.38 86 GLY A N 1
ATOM 664 C CA . GLY A 1 86 ? 8.643 -2.099 -12.611 1.00 97.38 86 GLY A CA 1
ATOM 665 C C . GLY A 1 86 ? 9.774 -2.904 -11.966 1.00 97.38 86 GLY A C 1
ATOM 666 O O . GLY A 1 86 ? 9.572 -3.625 -10.988 1.00 97.38 86 GLY A O 1
ATOM 667 N N . GLU A 1 87 ? 10.980 -2.734 -12.496 1.00 95.81 87 GLU A N 1
ATOM 668 C CA . GLU A 1 87 ? 12.235 -3.189 -11.902 1.00 95.81 87 GLU A CA 1
ATOM 669 C C . GLU A 1 87 ? 12.855 -2.030 -11.120 1.00 95.81 87 GLU A C 1
ATOM 671 O O . GLU A 1 87 ? 13.350 -1.070 -11.710 1.00 95.81 87 GLU A O 1
ATOM 676 N N . ASP A 1 88 ? 12.813 -2.105 -9.793 1.00 94.00 88 ASP A N 1
ATOM 677 C CA . ASP A 1 88 ? 13.495 -1.147 -8.922 1.00 94.00 88 ASP A CA 1
ATOM 678 C C . ASP A 1 88 ? 15.010 -1.212 -9.160 1.00 94.00 88 ASP A C 1
ATOM 680 O O . ASP A 1 88 ? 15.615 -2.282 -9.062 1.00 94.00 88 ASP A O 1
ATOM 684 N N . VAL A 1 89 ? 15.616 -0.081 -9.527 1.00 94.81 89 VAL A N 1
ATOM 685 C CA . VAL A 1 89 ? 17.051 -0.020 -9.841 1.00 94.81 89 VAL A CA 1
ATOM 686 C C . VAL A 1 89 ? 17.942 0.094 -8.606 1.00 94.81 89 VAL A C 1
ATOM 688 O O . VAL A 1 89 ? 19.152 -0.084 -8.745 1.00 94.81 89 VAL A O 1
ATOM 691 N N . PHE A 1 90 ? 17.368 0.351 -7.427 1.00 91.56 90 PHE A N 1
ATOM 692 C CA . PHE A 1 90 ? 18.092 0.453 -6.160 1.00 91.56 90 PHE A CA 1
ATOM 693 C C . PHE A 1 90 ? 17.399 -0.323 -5.024 1.00 91.56 90 PHE A C 1
ATOM 695 O O . PHE A 1 90 ? 17.086 0.255 -3.992 1.00 91.56 90 PHE A O 1
ATOM 702 N N . PRO A 1 91 ? 17.210 -1.650 -5.144 1.00 85.25 91 PRO A N 1
ATOM 703 C CA . PRO A 1 91 ? 16.481 -2.437 -4.143 1.00 85.25 91 PRO A CA 1
ATOM 704 C C . PRO A 1 91 ? 17.212 -2.593 -2.792 1.00 85.25 91 PRO A C 1
ATOM 706 O O . PRO A 1 91 ? 16.657 -3.183 -1.866 1.00 85.25 91 PRO A O 1
ATOM 709 N N . GLU A 1 92 ? 18.467 -2.144 -2.704 1.00 82.25 92 GLU A N 1
ATOM 710 C CA . GLU A 1 92 ? 19.354 -2.265 -1.537 1.00 82.25 92 GLU A CA 1
ATOM 711 C C . GLU A 1 92 ? 19.593 -0.929 -0.807 1.00 82.25 92 GLU A C 1
ATOM 713 O O . GLU A 1 92 ? 20.211 -0.936 0.261 1.00 82.25 92 GLU A O 1
ATOM 718 N N . LEU A 1 93 ? 19.142 0.194 -1.384 1.00 72.75 93 LEU A N 1
ATOM 719 C CA . LEU A 1 93 ? 19.216 1.541 -0.799 1.00 72.75 93 LEU A CA 1
ATOM 720 C C . LEU A 1 93 ? 17.881 1.903 -0.139 1.00 72.75 93 LEU A C 1
ATOM 722 O O . LEU A 1 93 ? 17.933 2.592 0.904 1.00 72.75 93 LEU A O 1
#

Sequence (93 aa):
RAGVEVWISNHRSVAGILDYIRRLGALVGAGDAAALYARRAETHMDAVRVAAAALPRHPRVYFEEWDEPIIVAIQWVAELLRSAGGEDVFPEL

Solvent-accessible surface area (backbone atoms only — not comparable to full-atom values): 5454 Å² total; per-residue (Å²): 134,89,85,72,90,81,88,86,86,84,67,57,39,61,68,46,46,42,53,44,45,33,51,53,17,49,76,72,74,37,37,70,61,21,48,52,50,36,50,53,51,50,53,50,51,52,52,40,33,58,55,27,72,67,46,95,66,63,51,77,39,87,52,78,80,41,78,86,74,73,36,45,51,56,61,34,55,44,53,50,42,44,39,61,31,32,38,67,74,60,90,87,102

Organism: NCBI:txid410659